Protein AF-A0A835MDW7-F1 (afdb_monomer)

Structure (mmCIF, N/CA/C/O backbone):
data_AF-A0A835MDW7-F1
#
_entry.id   AF-A0A835MDW7-F1
#
loop_
_atom_site.group_PDB
_atom_site.id
_atom_site.type_symbol
_atom_site.label_atom_id
_atom_site.label_alt_id
_atom_site.label_comp_id
_atom_site.label_asym_id
_atom_site.label_entity_id
_atom_site.label_seq_id
_atom_site.pdbx_PDB_ins_code
_atom_site.Cartn_x
_atom_site.Cartn_y
_atom_site.Cartn_z
_atom_site.occupancy
_atom_site.B_iso_or_equiv
_atom_site.auth_seq_id
_atom_site.auth_comp_id
_atom_site.auth_asym_id
_atom_site.auth_atom_id
_atom_site.pdbx_PDB_model_num
ATOM 1 N N . MET A 1 1 ? 17.934 -2.462 14.051 1.00 47.91 1 MET A N 1
ATOM 2 C CA . MET A 1 1 ? 17.779 -1.708 12.789 1.00 47.91 1 MET A CA 1
ATOM 3 C C . MET A 1 1 ? 16.303 -1.795 12.413 1.00 47.91 1 MET A C 1
ATOM 5 O O . MET A 1 1 ? 15.891 -2.745 11.766 1.00 47.91 1 MET A O 1
ATOM 9 N N . LEU A 1 2 ? 15.479 -0.927 13.004 1.00 51.94 2 LEU A N 1
ATOM 10 C CA . LEU A 1 2 ? 14.017 -1.004 12.933 1.00 51.94 2 LEU A CA 1
ATOM 11 C C . LEU A 1 2 ? 13.512 -0.106 11.792 1.00 51.94 2 LEU A C 1
ATOM 13 O O . LEU A 1 2 ? 13.753 1.095 11.810 1.00 51.94 2 LEU A O 1
ATOM 17 N N . GLY A 1 3 ? 12.797 -0.693 10.830 1.00 56.53 3 GLY A N 1
ATOM 18 C CA . GLY A 1 3 ? 11.515 -0.116 10.410 1.00 56.53 3 GLY A CA 1
ATOM 19 C C . GLY A 1 3 ? 11.444 0.873 9.241 1.00 56.53 3 GLY A C 1
ATOM 20 O O . GLY A 1 3 ? 10.435 1.555 9.132 1.00 56.53 3 GLY A O 1
ATOM 21 N N . SER A 1 4 ? 12.410 0.970 8.322 1.00 60.81 4 SER A N 1
ATOM 22 C CA . SER A 1 4 ? 12.282 1.922 7.190 1.00 60.81 4 SER A CA 1
ATOM 23 C C . SER A 1 4 ? 11.165 1.579 6.186 1.00 60.81 4 SER A C 1
ATOM 25 O O . SER A 1 4 ? 10.713 2.451 5.447 1.00 60.81 4 SER A O 1
ATOM 27 N N . PHE A 1 5 ? 10.692 0.329 6.159 1.00 60.59 5 PHE A N 1
ATOM 28 C CA . PHE A 1 5 ? 9.624 -0.109 5.250 1.00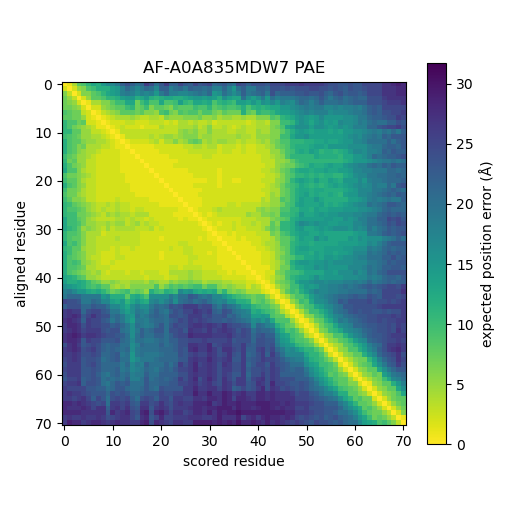 60.59 5 PHE A CA 1
ATOM 29 C C . PHE A 1 5 ? 8.218 0.270 5.723 1.00 60.59 5 PHE A C 1
ATOM 31 O O . PHE A 1 5 ? 7.308 0.340 4.900 1.00 60.59 5 PHE A O 1
ATOM 38 N N . GLU A 1 6 ? 8.042 0.562 7.013 1.00 65.88 6 GLU A N 1
ATOM 39 C CA . GLU A 1 6 ? 6.746 0.959 7.575 1.00 65.88 6 GLU A CA 1
ATOM 40 C C . GLU A 1 6 ? 6.301 2.331 7.051 1.00 65.88 6 GLU A C 1
ATOM 42 O O . GLU A 1 6 ? 5.119 2.551 6.802 1.00 65.88 6 GLU A O 1
ATOM 47 N N . SER A 1 7 ? 7.262 3.216 6.756 1.00 71.19 7 SER A N 1
ATOM 48 C CA . SER A 1 7 ? 6.991 4.513 6.124 1.00 71.19 7 SER A CA 1
ATOM 49 C C . SER A 1 7 ? 6.543 4.394 4.659 1.00 71.19 7 SER A C 1
ATOM 51 O O . SER A 1 7 ? 5.801 5.245 4.175 1.00 71.19 7 SER A O 1
ATOM 53 N N . ILE A 1 8 ? 6.984 3.352 3.946 1.00 82.31 8 ILE A N 1
ATOM 54 C CA . ILE A 1 8 ? 6.743 3.182 2.501 1.00 82.31 8 ILE A CA 1
ATOM 55 C C . ILE A 1 8 ? 5.487 2.343 2.238 1.00 82.31 8 ILE A C 1
ATOM 57 O O . ILE A 1 8 ? 4.731 2.627 1.308 1.00 82.31 8 ILE A O 1
ATOM 61 N N . PHE A 1 9 ? 5.252 1.316 3.055 1.00 87.06 9 PHE A N 1
ATOM 62 C CA . PHE A 1 9 ? 4.138 0.386 2.913 1.00 87.06 9 PHE A CA 1
ATOM 63 C C . PHE A 1 9 ? 3.255 0.413 4.167 1.00 87.06 9 PHE A C 1
ATOM 65 O O . PHE A 1 9 ? 3.366 -0.476 5.016 1.00 87.06 9 PHE A O 1
ATOM 72 N N . PRO A 1 10 ? 2.365 1.416 4.293 1.00 86.19 10 PRO A N 1
ATOM 73 C CA . PRO A 1 10 ? 1.477 1.532 5.441 1.00 86.19 10 PRO A CA 1
ATOM 74 C C . PRO A 1 10 ? 0.513 0.339 5.522 1.00 86.19 10 PRO A C 1
ATOM 76 O O . PRO A 1 10 ? -0.225 0.039 4.573 1.00 86.19 10 PRO A O 1
ATOM 79 N N . LYS A 1 11 ? 0.517 -0.337 6.675 1.00 84.81 11 LYS A N 1
ATOM 80 C CA . LYS A 1 11 ? -0.388 -1.449 7.037 1.00 84.81 11 LYS A CA 1
ATOM 81 C C . LYS A 1 11 ? -1.302 -1.101 8.221 1.00 84.81 11 LYS A C 1
ATOM 83 O O . LYS A 1 11 ? -2.053 -1.945 8.688 1.00 84.81 11 LYS A O 1
ATOM 88 N N . ASP A 1 12 ? -1.231 0.134 8.701 1.00 81.94 12 ASP A N 1
ATOM 89 C CA . ASP A 1 12 ? -1.971 0.684 9.838 1.00 81.94 12 ASP A CA 1
ATOM 90 C C . ASP A 1 12 ? -3.477 0.796 9.557 1.00 81.94 12 ASP A C 1
ATOM 92 O O . ASP A 1 12 ? -4.308 0.344 10.343 1.00 81.94 12 ASP A O 1
ATOM 96 N N . ASN A 1 13 ? -3.836 1.382 8.413 1.00 83.12 13 ASN A N 1
ATOM 97 C CA . ASN A 1 13 ? -5.211 1.692 8.053 1.00 83.12 13 ASN A CA 1
ATOM 98 C C . ASN A 1 13 ? -5.510 1.191 6.632 1.00 83.12 13 ASN A C 1
ATOM 100 O O . ASN A 1 13 ? -4.773 1.530 5.700 1.00 83.12 13 ASN A O 1
ATOM 104 N N . PRO A 1 14 ? -6.626 0.467 6.399 1.00 85.81 14 PRO A N 1
ATOM 105 C CA . PRO A 1 14 ? -6.989 -0.015 5.066 1.00 85.81 14 PRO A CA 1
ATOM 106 C C . PRO A 1 14 ? -7.091 1.103 4.018 1.00 85.81 14 PRO A C 1
ATOM 108 O O . PRO A 1 14 ? -6.901 0.848 2.826 1.00 85.81 14 PRO A O 1
ATOM 111 N N . ARG A 1 15 ? -7.366 2.349 4.428 1.00 85.62 15 ARG A N 1
ATOM 112 C CA . ARG A 1 15 ? -7.323 3.526 3.550 1.00 85.62 15 ARG A CA 1
ATOM 113 C C . ARG A 1 15 ? -5.901 3.831 3.068 1.00 85.62 15 ARG A C 1
ATOM 115 O O . ARG A 1 15 ? -5.710 4.023 1.868 1.00 85.62 15 ARG A O 1
ATOM 122 N N . ASN A 1 16 ? -4.927 3.844 3.973 1.00 86.62 16 ASN A N 1
ATOM 123 C CA . ASN A 1 16 ? -3.524 4.132 3.664 1.00 86.62 16 ASN A CA 1
ATOM 124 C C . ASN A 1 16 ? -2.916 3.003 2.828 1.00 86.62 16 ASN A C 1
ATOM 126 O O . ASN A 1 16 ? -2.289 3.260 1.801 1.00 86.62 16 ASN A O 1
ATOM 130 N N . THR A 1 17 ? -3.220 1.752 3.175 1.00 88.75 17 THR A N 1
ATOM 131 C CA . THR A 1 17 ? -2.824 0.580 2.387 1.00 88.75 17 THR A CA 1
ATOM 132 C C . THR A 1 17 ? -3.378 0.633 0.959 1.00 88.75 17 THR A C 1
ATOM 134 O O . THR A 1 17 ? -2.651 0.384 -0.003 1.00 88.75 17 THR A O 1
ATOM 137 N N . ARG A 1 18 ? -4.652 1.017 0.779 1.00 89.38 18 ARG A N 1
ATOM 138 C CA . ARG A 1 18 ? -5.240 1.220 -0.560 1.00 89.38 18 ARG A CA 1
ATOM 139 C C . ARG A 1 18 ? -4.566 2.354 -1.323 1.00 89.38 18 ARG A C 1
ATOM 141 O O . ARG A 1 18 ? -4.332 2.208 -2.521 1.00 89.38 18 ARG A O 1
ATOM 148 N N . PHE A 1 19 ? -4.259 3.465 -0.655 1.00 90.75 19 PHE A N 1
ATOM 149 C CA . PHE A 1 19 ? -3.540 4.573 -1.277 1.00 90.75 19 PHE A CA 1
ATOM 150 C C . PHE A 1 19 ? -2.159 4.133 -1.772 1.00 90.75 19 PHE A C 1
ATOM 152 O O . PHE A 1 19 ? -1.838 4.391 -2.928 1.00 90.75 19 PHE A O 1
ATOM 159 N N . ALA A 1 20 ? -1.391 3.407 -0.956 1.00 91.62 20 ALA A N 1
ATOM 160 C CA . ALA A 1 20 ? -0.083 2.886 -1.345 1.00 91.62 20 ALA A CA 1
ATOM 161 C C . ALA A 1 20 ? -0.178 1.971 -2.578 1.00 91.62 20 ALA A C 1
ATOM 163 O O . ALA A 1 20 ? 0.550 2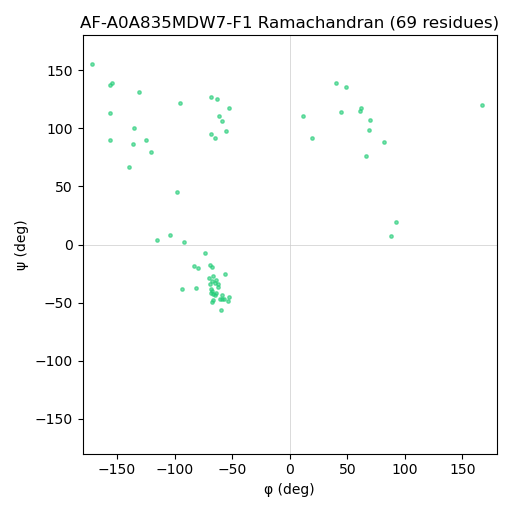.170 -3.549 1.00 91.62 20 ALA A O 1
ATOM 164 N N . ILE A 1 21 ? -1.136 1.033 -2.600 1.00 92.25 21 ILE A N 1
ATOM 165 C CA . ILE A 1 21 ? -1.384 0.175 -3.772 1.00 92.25 21 ILE A CA 1
ATOM 166 C C . ILE A 1 21 ? -1.683 1.018 -5.019 1.00 92.25 21 ILE A C 1
ATOM 168 O O . ILE A 1 21 ? -1.104 0.781 -6.080 1.00 92.25 21 ILE A O 1
ATOM 172 N N . ASN A 1 22 ? -2.561 2.016 -4.912 1.00 91.56 22 ASN A N 1
ATOM 173 C CA . ASN A 1 22 ? -2.913 2.880 -6.040 1.00 91.56 22 ASN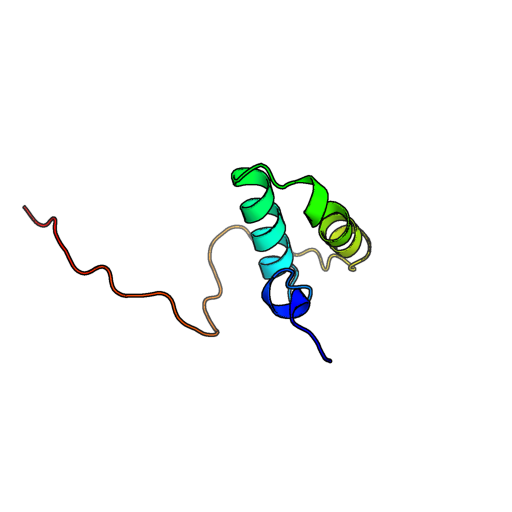 A CA 1
ATOM 174 C C . ASN A 1 22 ? -1.714 3.711 -6.515 1.00 91.56 22 ASN A C 1
ATOM 176 O O . ASN A 1 22 ? -1.453 3.793 -7.709 1.00 91.56 22 ASN A O 1
ATOM 180 N N . TYR A 1 23 ? -0.943 4.277 -5.593 1.00 93.88 23 TYR A N 1
ATOM 181 C CA . TYR A 1 23 ? 0.243 5.056 -5.917 1.00 93.88 23 TYR A CA 1
ATOM 182 C C . TYR A 1 23 ? 1.269 4.218 -6.691 1.00 93.88 23 TYR A C 1
ATOM 184 O O . TYR A 1 23 ? 1.600 4.544 -7.832 1.00 93.88 23 TYR A O 1
ATOM 192 N N . PHE A 1 24 ? 1.697 3.081 -6.135 1.00 93.75 24 PHE A N 1
ATOM 193 C CA . PHE A 1 24 ? 2.711 2.231 -6.764 1.00 93.75 24 PHE A CA 1
ATOM 194 C C . PHE A 1 24 ? 2.243 1.617 -8.087 1.00 93.75 24 PHE A C 1
ATOM 196 O O . PHE A 1 24 ? 3.037 1.486 -9.015 1.00 93.75 24 PHE A O 1
ATOM 203 N N . THR A 1 25 ? 0.953 1.302 -8.228 1.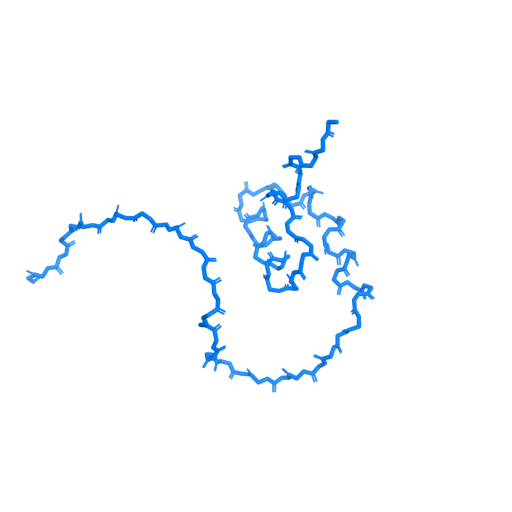00 93.00 25 THR A N 1
ATOM 204 C CA . THR A 1 25 ? 0.409 0.828 -9.511 1.00 93.00 25 THR A CA 1
ATOM 205 C C . THR A 1 25 ? 0.393 1.921 -10.578 1.00 93.00 25 THR A C 1
ATOM 207 O O . THR A 1 25 ? 0.741 1.632 -11.721 1.00 93.00 25 THR A O 1
ATOM 210 N N . THR A 1 26 ? 0.079 3.176 -10.229 1.00 95.94 26 THR A N 1
ATOM 211 C CA . THR A 1 26 ? 0.082 4.292 -11.199 1.00 95.94 26 THR A CA 1
ATOM 212 C C . THR A 1 26 ? 1.469 4.650 -11.729 1.00 95.94 26 THR A C 1
ATOM 214 O O . THR A 1 26 ? 1.580 5.105 -12.864 1.00 95.94 26 THR A O 1
ATOM 217 N N . ILE A 1 27 ? 2.530 4.401 -10.958 1.00 93.5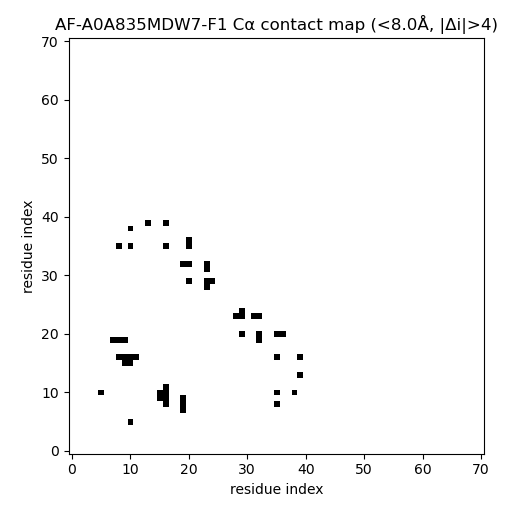0 27 ILE A N 1
ATOM 218 C CA . ILE A 1 27 ? 3.922 4.624 -11.389 1.00 93.50 27 ILE A CA 1
ATOM 219 C C . ILE A 1 27 ? 4.570 3.382 -12.027 1.00 93.50 27 ILE A C 1
ATOM 221 O O . ILE A 1 27 ? 5.744 3.420 -12.382 1.00 93.50 27 ILE A O 1
ATOM 225 N N . GLY A 1 28 ? 3.830 2.275 -12.165 1.00 94.25 28 GLY A N 1
ATOM 226 C CA . GLY A 1 28 ? 4.313 1.038 -12.794 1.00 94.25 28 GLY A CA 1
ATOM 227 C C . GLY A 1 28 ? 5.029 0.053 -11.861 1.00 94.25 28 GLY A C 1
ATOM 228 O O . GLY A 1 28 ? 5.528 -0.969 -12.319 1.00 94.25 28 GLY A O 1
ATOM 229 N N . LEU A 1 29 ? 5.037 0.296 -10.549 1.00 93.62 29 LEU A N 1
ATOM 230 C CA . LEU A 1 29 ? 5.618 -0.579 -9.524 1.00 93.62 29 LEU A CA 1
ATOM 231 C C . LEU A 1 29 ? 4.547 -1.455 -8.846 1.00 93.62 29 LEU A C 1
ATOM 233 O O . LEU A 1 29 ? 4.508 -1.599 -7.630 1.00 93.62 29 LEU A O 1
ATOM 237 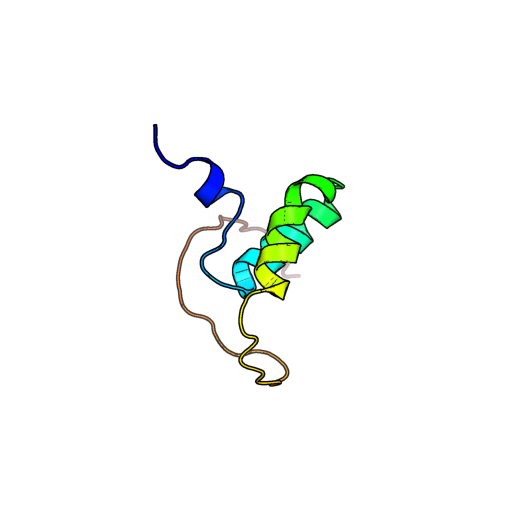N N . GLY A 1 30 ? 3.640 -2.058 -9.616 1.00 91.75 30 GLY A N 1
ATOM 238 C CA . GLY A 1 30 ? 2.557 -2.873 -9.046 1.00 91.75 30 GLY A CA 1
ATOM 239 C C . GLY A 1 30 ? 3.043 -4.111 -8.276 1.00 91.75 30 GLY A C 1
ATOM 240 O O . GLY A 1 30 ? 2.445 -4.465 -7.260 1.00 91.75 30 GLY A O 1
ATOM 241 N N . GLY A 1 31 ? 4.143 -4.730 -8.720 1.00 93.81 31 GLY A N 1
ATOM 242 C CA . GLY A 1 31 ? 4.652 -5.991 -8.159 1.00 93.81 31 GLY A CA 1
ATOM 243 C C . GLY A 1 31 ? 5.106 -5.897 -6.699 1.00 93.81 31 GLY A C 1
ATOM 244 O O . GLY A 1 31 ? 4.921 -6.838 -5.940 1.00 93.81 31 GLY A O 1
ATOM 245 N N . ILE A 1 32 ? 5.603 -4.736 -6.253 1.00 92.00 32 ILE A N 1
ATOM 246 C CA . ILE A 1 32 ? 6.018 -4.542 -4.849 1.00 92.00 32 ILE A CA 1
ATOM 247 C C . ILE A 1 32 ? 4.831 -4.416 -3.881 1.00 92.00 32 ILE A C 1
ATOM 249 O O . ILE A 1 32 ? 5.025 -4.382 -2.673 1.00 92.00 32 ILE A O 1
ATOM 253 N N . THR A 1 33 ? 3.597 -4.341 -4.393 1.00 93.19 33 THR A N 1
ATOM 254 C CA . THR A 1 33 ? 2.381 -4.186 -3.574 1.00 93.19 33 THR A CA 1
ATOM 255 C C . THR A 1 33 ? 1.562 -5.467 -3.418 1.00 93.19 33 THR A C 1
ATOM 257 O O . THR A 1 33 ? 0.459 -5.416 -2.872 1.00 93.19 33 THR A O 1
ATOM 260 N N . GLU A 1 34 ? 2.081 -6.612 -3.871 1.00 92.06 34 GLU A N 1
ATOM 261 C CA . GLU A 1 34 ? 1.426 -7.926 -3.768 1.00 92.06 34 GLU A CA 1
ATOM 262 C C . GLU A 1 34 ? 1.019 -8.241 -2.314 1.00 92.06 34 GLU A C 1
ATOM 264 O O . GLU A 1 34 ? -0.150 -8.509 -2.031 1.00 92.06 34 GLU A O 1
ATOM 269 N N . GLU A 1 35 ? 1.952 -8.064 -1.375 1.00 89.50 35 GLU A N 1
ATOM 270 C CA . GLU A 1 35 ? 1.751 -8.321 0.057 1.00 89.50 35 GLU A CA 1
ATOM 271 C C . GLU A 1 35 ? 0.661 -7.419 0.669 1.00 89.50 35 GLU A C 1
ATOM 273 O O . GLU A 1 35 ? -0.143 -7.857 1.492 1.00 89.50 35 GLU A O 1
ATOM 278 N N . LEU A 1 36 ? 0.561 -6.159 0.227 1.00 88.81 36 LEU A N 1
ATOM 279 C CA . LEU A 1 36 ? -0.484 -5.236 0.687 1.00 88.81 36 LEU A CA 1
ATOM 280 C C . LEU A 1 36 ? -1.875 -5.636 0.180 1.00 88.81 36 LEU A C 1
ATOM 282 O O . LEU A 1 36 ? -2.877 -5.442 0.875 1.00 88.81 36 LEU A O 1
ATOM 286 N N . ARG A 1 37 ? -1.961 -6.204 -1.029 1.00 89.50 37 ARG A N 1
ATOM 287 C CA . ARG A 1 37 ? -3.227 -6.720 -1.572 1.00 89.50 37 ARG A CA 1
ATOM 288 C C . ARG A 1 37 ? -3.702 -7.930 -0.783 1.00 89.50 37 ARG A C 1
ATOM 290 O O . ARG A 1 37 ? -4.900 -8.045 -0.531 1.00 89.50 37 ARG A O 1
ATOM 297 N N . GLU A 1 38 ? -2.784 -8.810 -0.403 1.00 90.38 38 GLU A N 1
ATOM 298 C CA . GLU A 1 38 ? -3.073 -9.974 0.431 1.00 90.38 38 GLU A CA 1
ATOM 299 C C . GLU A 1 38 ? -3.486 -9.562 1.849 1.00 90.38 38 GLU A C 1
ATOM 301 O O . GLU A 1 38 ? -4.522 -10.012 2.341 1.00 90.38 38 GLU A O 1
ATOM 306 N N . TYR A 1 39 ? -2.794 -8.588 2.445 1.00 88.19 39 TYR A N 1
ATOM 307 C CA . TYR A 1 39 ? -3.170 -8.001 3.733 1.00 88.19 39 TYR A CA 1
ATOM 308 C C . TYR A 1 39 ? -4.630 -7.505 3.749 1.00 88.19 39 TYR A C 1
ATOM 310 O O . TYR A 1 39 ? -5.406 -7.842 4.644 1.00 88.19 39 TYR A O 1
ATOM 318 N N . LEU A 1 40 ? -5.064 -6.795 2.699 1.00 85.12 40 LEU A N 1
ATOM 319 C CA . LEU A 1 40 ? -6.453 -6.329 2.556 1.00 85.12 40 LEU A CA 1
ATOM 320 C C . LEU A 1 40 ? -7.487 -7.441 2.299 1.00 85.12 40 LEU A C 1
ATOM 322 O O . LEU A 1 40 ? -8.689 -7.178 2.423 1.00 85.12 40 LEU A O 1
ATOM 326 N N . LYS A 1 41 ? -7.061 -8.639 1.875 1.00 86.25 41 LYS A N 1
ATOM 327 C CA . LYS A 1 41 ? -7.941 -9.812 1.718 1.00 86.25 41 LYS A CA 1
ATOM 328 C C . LYS A 1 41 ? -8.179 -10.513 3.054 1.00 86.25 41 LYS A C 1
ATOM 330 O O . LYS A 1 41 ? -9.292 -10.972 3.285 1.00 86.25 41 LYS A O 1
ATOM 335 N N . HIS A 1 42 ? -7.161 -10.575 3.913 1.00 83.12 42 HIS A N 1
ATOM 336 C CA . HIS A 1 42 ? -7.253 -11.210 5.231 1.00 83.12 42 HIS A CA 1
ATOM 337 C C . HIS A 1 42 ? -7.840 -10.299 6.312 1.00 83.12 42 HIS A C 1
ATOM 339 O O . HIS A 1 42 ? -8.309 -10.794 7.335 1.00 83.12 42 HIS A O 1
ATOM 345 N N . MET A 1 43 ? -7.859 -8.981 6.095 1.00 77.12 43 MET A N 1
ATOM 346 C CA . MET A 1 43 ? -8.498 -8.058 7.028 1.00 77.12 43 MET A CA 1
ATOM 347 C C . MET A 1 43 ? -10.027 -8.257 7.021 1.00 77.12 43 MET A C 1
ATOM 349 O O . MET A 1 43 ? -10.638 -8.169 5.947 1.00 77.12 43 MET A O 1
ATOM 353 N N . PRO A 1 44 ? -10.674 -8.475 8.185 1.00 68.94 44 PRO A N 1
ATOM 354 C CA . PRO A 1 44 ? -12.126 -8.530 8.278 1.00 68.94 44 PRO A CA 1
ATOM 355 C C . PRO A 1 44 ? -12.694 -7.204 7.781 1.00 68.94 44 PRO A C 1
ATOM 357 O O . PRO A 1 44 ? -12.571 -6.164 8.428 1.00 68.94 44 PRO A O 1
ATOM 360 N N . ARG A 1 45 ? -13.286 -7.219 6.585 1.00 60.97 45 ARG A N 1
ATOM 361 C CA . ARG A 1 45 ? -13.978 -6.053 6.049 1.00 60.97 45 ARG A CA 1
ATOM 362 C C . ARG A 1 45 ? -15.219 -5.850 6.904 1.00 60.97 45 ARG A C 1
ATOM 364 O O . ARG A 1 45 ? -16.245 -6.469 6.645 1.00 60.97 45 ARG A O 1
ATOM 371 N N . LEU A 1 46 ? -15.134 -4.983 7.908 1.00 53.62 46 LEU A N 1
ATOM 372 C CA . LEU A 1 46 ? -16.321 -4.357 8.474 1.00 53.62 46 LEU A CA 1
ATOM 373 C C . LEU A 1 46 ? -16.914 -3.495 7.361 1.00 53.62 46 LEU A C 1
ATOM 375 O O . LEU A 1 46 ? -16.487 -2.378 7.075 1.00 53.62 46 LEU A O 1
ATOM 379 N N . ILE A 1 47 ? -17.816 -4.129 6.621 1.00 53.78 47 ILE A N 1
ATOM 380 C CA . ILE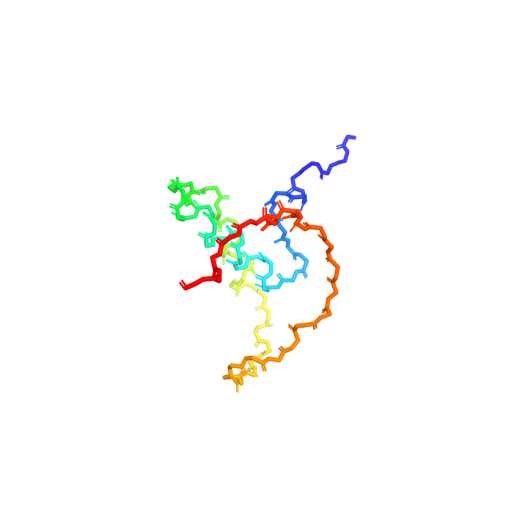 A 1 47 ? -18.596 -3.540 5.553 1.00 53.78 47 ILE A CA 1
ATOM 381 C C . ILE A 1 47 ? -19.419 -2.428 6.192 1.00 53.78 47 ILE A C 1
ATOM 383 O O . ILE A 1 47 ? -20.382 -2.695 6.901 1.00 53.78 47 ILE A O 1
ATOM 387 N N . MET A 1 48 ? -19.096 -1.180 5.876 1.00 46.38 48 MET A N 1
ATOM 388 C CA . MET A 1 48 ? -20.150 -0.193 5.738 1.00 46.38 48 MET A CA 1
ATOM 389 C C . MET A 1 48 ? -19.902 0.636 4.490 1.00 46.38 48 MET A C 1
ATOM 391 O O . MET A 1 48 ? -19.058 1.525 4.405 1.00 46.38 48 MET A O 1
ATOM 395 N N . GLN A 1 49 ? -20.655 0.248 3.470 1.00 51.38 49 GLN A N 1
ATOM 396 C CA . GLN A 1 49 ? -20.970 1.054 2.317 1.00 51.38 49 GLN A CA 1
ATOM 397 C C . GLN A 1 49 ? -21.602 2.360 2.810 1.00 51.38 49 GLN A C 1
ATOM 399 O O . GLN A 1 49 ? -22.799 2.422 3.053 1.00 51.38 49 GLN A O 1
ATOM 404 N N . GLN A 1 50 ? -20.814 3.425 2.920 1.00 41.31 50 GLN A N 1
ATOM 405 C CA . GLN A 1 50 ? -21.360 4.768 2.806 1.00 41.31 50 GLN A CA 1
ATOM 406 C C . GLN A 1 50 ? -20.441 5.606 1.928 1.00 41.31 50 GLN A C 1
ATOM 408 O O . GLN A 1 50 ? -19.485 6.241 2.354 1.00 41.31 50 GLN A O 1
ATOM 413 N N . LYS A 1 51 ? -20.726 5.488 0.632 1.00 44.69 51 LYS A N 1
ATOM 414 C CA . LYS A 1 51 ? -20.836 6.599 -0.311 1.00 44.69 51 LYS A CA 1
ATOM 415 C C . LYS A 1 51 ? -20.319 7.932 0.257 1.00 44.69 51 LYS A C 1
ATOM 417 O O . LYS A 1 51 ? -20.973 8.542 1.093 1.00 44.69 51 LYS A O 1
ATOM 422 N N . THR A 1 52 ? -19.190 8.371 -0.301 1.00 47.19 52 THR A N 1
ATOM 423 C CA . THR A 1 52 ? -18.779 9.776 -0.444 1.00 47.19 52 THR A CA 1
ATOM 424 C C . THR A 1 52 ? -18.592 10.589 0.846 1.00 47.19 52 THR A C 1
ATOM 426 O O . THR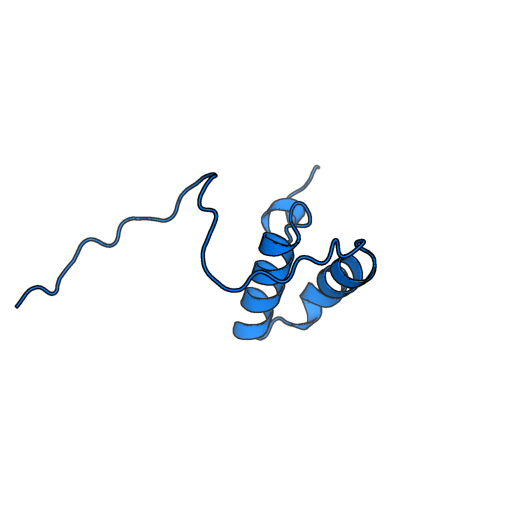 A 1 52 ? -19.555 10.986 1.485 1.00 47.19 52 THR A O 1
ATOM 429 N N . VAL A 1 53 ? -17.341 10.998 1.090 1.00 46.12 53 VAL A N 1
ATOM 430 C CA . VAL A 1 53 ? -17.007 12.282 1.738 1.00 46.12 53 VAL A CA 1
ATOM 431 C C . VAL A 1 53 ? -17.449 12.403 3.205 1.00 46.12 53 VAL A C 1
ATOM 433 O O . VAL A 1 53 ? -18.387 13.121 3.525 1.00 46.12 53 VAL A O 1
ATOM 436 N N . LYS A 1 54 ? -16.729 11.761 4.126 1.00 43.81 54 LYS A N 1
ATOM 437 C CA . LYS A 1 54 ? -16.631 12.178 5.535 1.00 43.81 54 LYS A CA 1
ATOM 438 C C . LYS A 1 54 ? -15.304 11.653 6.093 1.00 43.81 54 LYS A C 1
ATOM 440 O O . LYS A 1 54 ? -14.930 10.539 5.755 1.00 43.81 54 LYS A O 1
ATOM 445 N N . GLU A 1 55 ? -14.621 12.476 6.890 1.00 41.19 55 GLU A N 1
ATOM 446 C CA . GLU A 1 55 ? -13.376 12.194 7.636 1.00 41.19 55 GLU A CA 1
ATOM 447 C C . GLU A 1 55 ? -12.073 12.314 6.794 1.00 41.19 55 GLU A C 1
ATOM 449 O O . GLU A 1 55 ? -11.623 11.381 6.129 1.00 41.19 55 GLU A O 1
ATOM 454 N N . SER A 1 56 ? -11.398 13.465 6.640 1.00 48.12 56 SE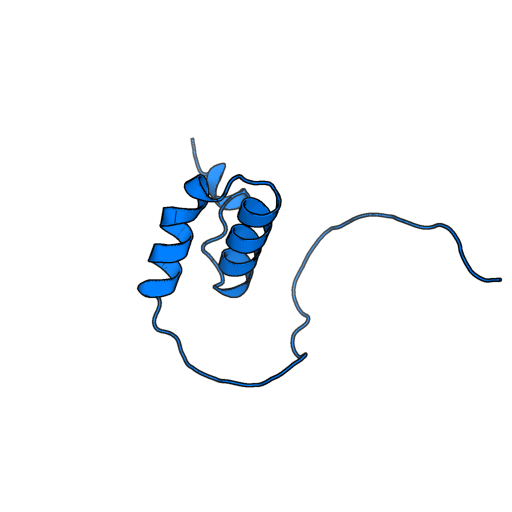R A N 1
ATOM 455 C CA . SER A 1 56 ? -11.023 14.510 7.616 1.00 48.12 56 SER A CA 1
ATOM 456 C C . SER A 1 56 ? -10.575 13.947 8.969 1.00 48.12 56 SER A C 1
ATOM 458 O O . SER A 1 56 ? -11.234 13.059 9.489 1.00 48.12 56 SER A O 1
ATOM 460 N N . SER A 1 57 ? -9.518 14.523 9.556 1.00 44.84 57 SER A N 1
ATOM 461 C CA . SER A 1 57 ? -8.844 14.114 10.814 1.00 44.84 57 SER A CA 1
ATOM 462 C C . SER A 1 57 ? -8.086 12.785 10.654 1.00 44.84 57 SER A C 1
ATOM 464 O O . SER A 1 57 ? -8.704 11.758 10.449 1.00 44.84 57 SER A O 1
ATOM 466 N N . GLU A 1 58 ? -6.759 12.696 10.601 1.00 40.47 58 GLU A N 1
ATOM 467 C CA . GLU A 1 58 ? -5.703 13.409 11.327 1.00 40.47 58 GLU A CA 1
ATOM 468 C C . GLU A 1 58 ? -4.383 13.376 10.519 1.00 40.47 58 GLU A C 1
ATOM 470 O O . GLU A 1 58 ? -4.044 12.330 9.977 1.00 40.47 58 GLU A O 1
ATOM 475 N N . SER A 1 59 ? -3.677 14.527 10.476 1.00 36.25 59 SER A N 1
ATOM 476 C CA . SER A 1 59 ? -2.201 14.744 10.374 1.00 36.25 59 SER A CA 1
ATOM 477 C C . SER A 1 59 ? -1.370 13.998 9.299 1.00 36.25 59 SER A C 1
ATOM 479 O O . SER A 1 59 ? -1.469 12.794 9.156 1.00 36.25 59 SER A O 1
ATOM 481 N N . THR A 1 60 ? -0.432 14.577 8.540 1.00 43.81 60 THR A N 1
ATOM 482 C CA . THR A 1 60 ? 0.287 15.865 8.576 1.00 43.81 60 THR A CA 1
ATOM 483 C C . THR A 1 60 ? 1.107 15.994 7.276 1.00 43.81 60 THR A C 1
ATOM 485 O O . THR A 1 60 ? 1.494 14.987 6.695 1.00 43.81 60 THR A O 1
ATOM 488 N N . GLU A 1 61 ? 1.403 17.238 6.879 1.00 48.69 61 GLU A N 1
ATOM 489 C CA . GLU A 1 61 ? 2.454 17.651 5.924 1.00 48.69 61 GLU A CA 1
ATOM 490 C C . GLU A 1 61 ? 2.300 17.288 4.435 1.00 48.69 61 GLU A C 1
ATOM 492 O O . GLU A 1 61 ? 2.734 16.238 3.979 1.00 48.69 61 GLU A O 1
ATOM 497 N N . GLN A 1 62 ? 1.829 18.252 3.627 1.00 42.69 62 GLN A N 1
ATOM 498 C CA . GLN A 1 62 ? 2.323 18.431 2.252 1.00 42.69 62 GLN A CA 1
ATOM 499 C C . GLN A 1 62 ? 2.115 19.872 1.736 1.00 42.69 62 GLN A C 1
ATOM 501 O O . GLN A 1 62 ? 1.096 20.226 1.154 1.00 42.69 62 GLN A O 1
ATOM 506 N N . ASN A 1 63 ? 3.142 20.685 2.005 1.00 41.75 63 ASN A N 1
ATOM 507 C CA . ASN A 1 63 ? 3.794 21.680 1.142 1.00 41.75 63 ASN A CA 1
ATOM 508 C C . ASN A 1 63 ? 2.974 22.657 0.270 1.00 41.75 63 ASN A C 1
ATOM 510 O O . ASN A 1 63 ? 2.418 22.312 -0.771 1.00 41.75 63 ASN A O 1
ATOM 514 N N . ASP A 1 64 ? 3.103 23.937 0.637 1.00 51.34 64 ASP A N 1
ATOM 515 C CA . ASP A 1 64 ? 3.486 25.065 -0.228 1.00 51.34 64 ASP A CA 1
ATOM 516 C C . ASP A 1 64 ? 3.340 24.884 -1.750 1.00 51.34 64 ASP A C 1
ATOM 518 O O . ASP A 1 64 ? 4.292 24.536 -2.448 1.00 51.34 64 ASP A O 1
ATOM 522 N N . ARG A 1 65 ? 2.183 25.271 -2.305 1.00 55.94 65 ARG A N 1
ATOM 523 C CA . ARG A 1 65 ? 2.089 25.801 -3.681 1.00 55.94 65 ARG A CA 1
ATOM 524 C C . ARG A 1 65 ? 1.122 26.982 -3.755 1.00 55.94 65 ARG A C 1
ATOM 526 O O . ARG A 1 65 ? 0.099 26.957 -4.434 1.00 55.94 65 ARG A O 1
ATOM 533 N N . LYS A 1 66 ? 1.501 28.089 -3.107 1.00 58.41 66 LYS A N 1
ATOM 534 C CA . LYS A 1 66 ? 1.155 29.433 -3.599 1.00 58.41 66 LYS A CA 1
ATOM 535 C C . LYS A 1 66 ? 1.610 29.521 -5.061 1.00 58.41 66 LYS A C 1
ATOM 537 O O . LYS A 1 66 ? 2.814 29.490 -5.298 1.00 58.41 66 LYS A O 1
ATOM 542 N N . ARG A 1 67 ? 0.687 29.707 -6.014 1.00 57.44 67 ARG A N 1
ATOM 543 C CA . ARG A 1 67 ? 0.744 30.751 -7.068 1.00 57.44 67 ARG A CA 1
ATOM 544 C C . ARG A 1 67 ? -0.278 30.504 -8.180 1.00 57.44 67 ARG A C 1
ATOM 546 O O . ARG A 1 67 ? -0.137 29.555 -8.935 1.00 57.44 67 ARG A O 1
ATOM 553 N N . LYS A 1 68 ? -1.162 31.504 -8.330 1.00 56.06 68 LYS A N 1
ATOM 554 C CA . LYS A 1 68 ? -1.889 31.928 -9.544 1.00 56.06 68 LYS A CA 1
ATOM 555 C C . LYS A 1 68 ? -2.822 30.845 -10.109 1.00 56.06 68 LYS A C 1
ATOM 557 O O . LYS A 1 68 ? -2.391 29.799 -10.556 1.00 56.06 68 LYS A O 1
ATOM 562 N N . ARG A 1 69 ? -4.130 31.074 -10.167 1.00 52.19 69 ARG A N 1
ATOM 563 C CA . ARG A 1 69 ? -4.746 31.962 -11.161 1.00 52.19 69 ARG A CA 1
ATOM 564 C C . ARG A 1 69 ? -6.089 32.467 -10.633 1.00 52.19 69 ARG A C 1
ATOM 566 O O . ARG A 1 69 ? -7.023 31.694 -10.470 1.00 52.19 69 ARG A O 1
ATOM 573 N N . LYS A 1 70 ? -6.153 33.770 -10.379 1.00 53.75 70 LYS A N 1
ATOM 574 C CA . LYS A 1 70 ? -7.390 34.541 -10.306 1.00 53.75 70 LYS A CA 1
ATOM 575 C C . LYS A 1 70 ? -7.220 35.685 -11.294 1.00 53.75 70 LYS A C 1
ATOM 577 O O . LYS A 1 70 ? -6.618 36.683 -10.918 1.00 53.75 70 LYS A O 1
ATOM 582 N N . VAL A 1 71 ? -7.625 35.448 -12.538 1.00 55.22 71 VAL A N 1
ATOM 583 C CA . VAL A 1 71 ? -8.263 36.390 -13.472 1.00 55.22 71 VAL A CA 1
ATOM 584 C C . VAL A 1 71 ? -9.072 35.523 -14.422 1.00 55.22 71 VAL A C 1
ATOM 586 O O . VAL A 1 71 ? -8.471 34.548 -14.932 1.00 55.22 71 VAL A O 1
#

Nearest PDB structures (foldseek):
  7dvq-assembly1_V  TM=9.942E-01  e=3.957E-03  Homo sapiens

Foldseek 3Di:
DDDPCCVQQPLPDLVVLVVSCVVCVVVPNNPVSPVSVVSVVPPPPPDDDDDDDDDDDDDDDDDDDDDDDDD

Radius of gyration: 16.09 Å; Cα contacts (8 Å, |Δi|>4): 26; chains: 1; bounding box: 39×48×26 Å

Sequence (71 aa):
MLGSFESIFPKDNPRNTRFAINYFTTIGLGGITEELREYLKHMPRLIMQQKTVKESSESTEQNDRKRKRKV

Mean predicted aligned error: 13.48 Å

pLDDT: mean 70.53, std 19.91, range [36.25, 95.94]

Secondary structure (DSSP, 8-state):
---TTTTTS--S-HHHHHHHHHHHHHTT-GGGGHHHHHHHHHS--------S-------------------

Organism: NCBI:txid261450

Solvent-accessible surface area (backbone atoms only — not comparable to full-atom values): 4991 Å² total; per-residue (Å²): 140,84,65,77,58,55,81,70,56,42,80,86,43,77,67,51,32,50,49,45,46,51,51,34,42,75,76,70,48,47,78,85,35,52,68,60,56,51,51,64,67,74,46,84,75,81,80,73,92,69,82,77,91,79,78,79,89,79,90,82,91,84,78,93,74,90,74,87,87,90,130